Protein AF-A0A352EGK7-F1 (afdb_monomer)

Structure (mmCIF, N/CA/C/O backbone):
data_AF-A0A352EGK7-F1
#
_entry.id   AF-A0A352EGK7-F1
#
loop_
_atom_site.group_PDB
_atom_site.id
_atom_site.type_symbol
_atom_site.label_atom_id
_atom_site.label_alt_id
_atom_site.label_comp_id
_atom_site.label_asym_id
_atom_site.label_entity_id
_atom_site.label_seq_id
_atom_site.pdbx_PDB_ins_code
_atom_site.Cartn_x
_atom_site.Cartn_y
_atom_site.Cartn_z
_atom_site.occupancy
_atom_site.B_iso_or_equiv
_atom_site.auth_seq_id
_atom_site.auth_comp_id
_atom_site.auth_asym_id
_atom_site.auth_atom_id
_atom_site.pdbx_PDB_model_num
ATOM 1 N N . ASP A 1 1 ? 2.810 10.634 -17.631 1.00 65.38 1 ASP A N 1
ATOM 2 C CA . ASP A 1 1 ? 3.673 9.553 -17.119 1.00 65.38 1 ASP A CA 1
ATOM 3 C C . ASP A 1 1 ? 5.096 9.684 -17.620 1.00 65.38 1 ASP A C 1
ATOM 5 O O . ASP A 1 1 ? 5.304 10.201 -18.713 1.00 65.38 1 ASP A O 1
ATOM 9 N N . ASP A 1 2 ? 6.055 9.264 -16.795 1.00 80.38 2 ASP A N 1
ATOM 10 C CA . ASP A 1 2 ? 7.492 9.322 -17.081 1.00 80.38 2 ASP A CA 1
ATOM 11 C C . ASP A 1 2 ? 7.947 8.029 -17.796 1.00 80.38 2 ASP A C 1
ATOM 13 O O . ASP A 1 2 ? 7.717 6.935 -17.265 1.00 80.38 2 ASP A O 1
ATOM 17 N N . PRO A 1 3 ? 8.595 8.115 -18.975 1.00 81.81 3 PRO A N 1
ATOM 18 C CA . PRO A 1 3 ? 9.054 6.945 -19.726 1.00 81.81 3 PRO A CA 1
ATOM 19 C C . PRO A 1 3 ? 10.091 6.094 -18.976 1.00 81.81 3 PRO A C 1
ATOM 21 O O . PRO A 1 3 ? 10.248 4.919 -19.299 1.00 81.81 3 PRO A O 1
ATOM 24 N N . MET A 1 4 ? 10.760 6.629 -17.947 1.00 85.44 4 MET A N 1
ATOM 25 C CA . MET A 1 4 ? 11.649 5.861 -17.066 1.00 85.44 4 MET A CA 1
ATOM 26 C C . MET A 1 4 ? 10.935 4.672 -16.408 1.00 85.44 4 MET A C 1
ATOM 28 O O . MET A 1 4 ? 11.547 3.630 -16.161 1.00 85.44 4 MET A O 1
ATOM 32 N N . TYR A 1 5 ? 9.639 4.811 -16.126 1.00 86.38 5 TYR A N 1
ATOM 33 C CA . TYR A 1 5 ? 8.854 3.811 -15.400 1.00 86.38 5 TYR A CA 1
ATOM 34 C C . TYR A 1 5 ? 8.060 2.885 -16.319 1.00 86.38 5 TYR A C 1
ATOM 36 O O . TYR A 1 5 ? 7.319 2.033 -15.832 1.00 86.38 5 TYR A O 1
ATOM 44 N N . GLN A 1 6 ? 8.220 3.008 -17.637 1.00 87.25 6 GLN A N 1
ATOM 45 C CA . GLN A 1 6 ? 7.448 2.249 -18.614 1.00 87.25 6 GLN A CA 1
ATOM 46 C C . GLN A 1 6 ? 8.334 1.268 -19.379 1.00 87.25 6 GLN A C 1
ATOM 48 O O . GLN A 1 6 ? 9.425 1.600 -19.839 1.00 87.25 6 GLN A O 1
ATOM 53 N N . LEU A 1 7 ? 7.832 0.050 -19.541 1.00 89.94 7 LEU A N 1
ATOM 54 C CA . LEU A 1 7 ? 8.387 -0.962 -20.425 1.00 89.94 7 LEU A CA 1
ATOM 55 C C . LEU A 1 7 ? 7.251 -1.487 -21.314 1.00 89.94 7 LEU A C 1
ATOM 57 O O . LEU A 1 7 ? 6.129 -1.627 -20.820 1.00 89.94 7 LEU A O 1
ATOM 61 N N . PRO A 1 8 ? 7.502 -1.766 -22.607 1.00 91.12 8 PRO A N 1
ATOM 62 C CA . PRO A 1 8 ? 6.498 -2.389 -23.462 1.00 91.12 8 PRO A CA 1
ATOM 63 C C . PRO A 1 8 ? 6.014 -3.709 -22.851 1.00 91.12 8 PRO A C 1
ATOM 65 O O . PRO A 1 8 ? 6.834 -4.523 -22.432 1.00 91.12 8 PRO A O 1
ATOM 68 N N . ASP A 1 9 ? 4.695 -3.898 -22.809 1.00 88.94 9 ASP A N 1
ATOM 69 C CA . ASP A 1 9 ? 4.025 -5.124 -22.348 1.00 88.94 9 ASP A CA 1
ATOM 70 C C . ASP A 1 9 ? 4.339 -5.568 -20.901 1.00 88.94 9 ASP A C 1
ATOM 72 O O . ASP A 1 9 ? 4.133 -6.728 -20.548 1.00 88.94 9 ASP A O 1
ATOM 76 N N . GLU A 1 10 ? 4.806 -4.662 -20.037 1.00 93.44 10 GLU A N 1
ATOM 77 C CA . GLU A 1 10 ? 5.094 -4.950 -18.627 1.00 93.44 10 GLU A CA 1
ATOM 78 C C . GLU A 1 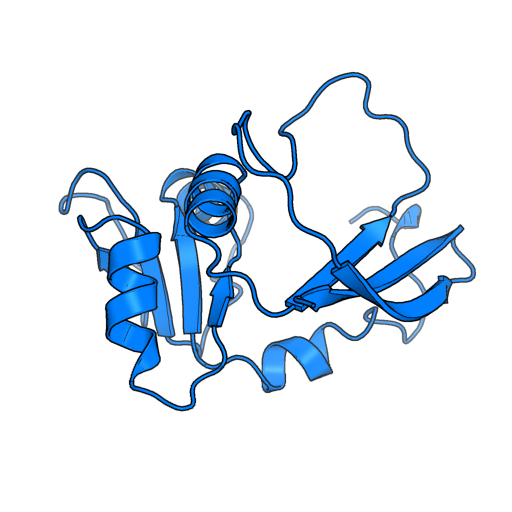10 ? 4.268 -4.046 -17.705 1.00 93.44 10 GLU A C 1
ATOM 80 O O . GLU A 1 10 ? 4.317 -2.820 -17.799 1.00 93.44 10 GLU A O 1
ATOM 85 N N . ASP A 1 11 ? 3.536 -4.665 -16.777 1.00 93.50 11 ASP A N 1
ATOM 86 C CA . ASP A 1 11 ? 2.738 -3.990 -15.746 1.00 93.50 11 ASP A CA 1
ATOM 87 C C . ASP A 1 11 ? 3.299 -4.208 -14.330 1.00 93.50 11 ASP A C 1
ATOM 89 O O . ASP A 1 11 ? 2.657 -3.862 -13.337 1.00 93.50 11 ASP A O 1
ATOM 93 N N . TYR A 1 12 ? 4.485 -4.815 -14.220 1.00 94.69 12 TYR A N 1
ATOM 94 C CA . TYR A 1 12 ? 5.158 -5.152 -12.965 1.00 94.69 12 TYR A CA 1
ATOM 95 C C . TYR A 1 12 ? 4.338 -6.079 -12.054 1.00 94.69 12 TYR A C 1
ATOM 97 O O . TYR A 1 12 ? 4.516 -6.069 -10.830 1.00 94.69 12 TYR A O 1
ATOM 105 N N . GLY A 1 13 ? 3.441 -6.879 -12.645 1.00 94.50 13 GLY A N 1
ATOM 106 C CA . GLY A 1 13 ? 2.528 -7.777 -11.940 1.00 94.50 13 GLY A CA 1
ATOM 107 C C . GLY A 1 13 ? 1.306 -7.080 -11.338 1.00 94.50 13 GLY A C 1
ATOM 108 O O . GLY A 1 13 ? 0.559 -7.718 -10.591 1.00 94.50 13 GLY A O 1
ATOM 109 N N . TYR A 1 14 ? 1.092 -5.795 -11.641 1.00 94.25 14 TYR A N 1
ATOM 110 C CA . TYR A 1 14 ? 0.013 -4.996 -11.066 1.00 94.25 14 TYR A CA 1
ATOM 111 C C . TYR A 1 14 ? -1.360 -5.625 -11.294 1.00 94.25 14 TYR A C 1
ATOM 113 O O . TYR A 1 14 ? -2.130 -5.744 -10.343 1.00 94.25 14 TYR A O 1
ATOM 121 N N . ARG A 1 15 ? -1.671 -6.068 -12.518 1.00 94.69 15 ARG A N 1
ATOM 122 C CA . ARG A 1 15 ? -2.992 -6.617 -12.842 1.00 94.69 15 ARG A CA 1
ATOM 123 C C . ARG A 1 15 ? -3.279 -7.898 -12.071 1.00 94.69 15 ARG A C 1
ATOM 125 O O . ARG A 1 15 ? -4.319 -7.999 -11.434 1.00 94.69 15 ARG A O 1
ATOM 132 N N . ALA A 1 16 ? -2.338 -8.842 -12.074 1.00 95.25 16 ALA A N 1
ATOM 133 C CA . ALA A 1 16 ? -2.484 -10.097 -11.338 1.00 95.25 16 ALA A CA 1
ATOM 134 C C . ALA A 1 16 ? -2.636 -9.854 -9.827 1.00 95.25 16 ALA A C 1
ATOM 136 O O . ALA A 1 16 ? -3.445 -10.506 -9.167 1.00 95.25 16 ALA A O 1
ATOM 137 N N . PHE A 1 17 ? -1.888 -8.888 -9.285 1.00 95.88 17 PHE A N 1
ATOM 138 C CA . PHE A 1 17 ? -2.039 -8.465 -7.899 1.00 95.88 17 PHE A CA 1
ATOM 139 C C . PHE A 1 17 ? -3.423 -7.854 -7.654 1.00 95.88 17 PHE A C 1
ATOM 141 O O . PHE A 1 17 ? -4.138 -8.331 -6.779 1.00 95.88 17 PHE A O 1
ATOM 148 N N . TYR A 1 18 ? -3.840 -6.868 -8.448 1.00 95.56 18 TYR A N 1
ATOM 149 C CA . TYR A 1 18 ? -5.125 -6.182 -8.299 1.00 95.56 18 TYR A CA 1
ATOM 150 C C . TYR A 1 18 ? -6.325 -7.131 -8.417 1.00 95.56 18 TYR A C 1
ATOM 152 O O . TYR A 1 18 ? -7.277 -7.030 -7.640 1.00 95.56 18 TYR A O 1
ATOM 160 N N . ASP A 1 19 ? -6.268 -8.092 -9.338 1.00 95.62 19 ASP A N 1
ATOM 161 C CA . ASP A 1 19 ? -7.301 -9.116 -9.508 1.00 95.62 19 ASP A CA 1
ATOM 162 C C . ASP A 1 19 ? -7.443 -9.996 -8.254 1.00 95.62 19 ASP A C 1
ATOM 164 O O . ASP A 1 19 ? -8.550 -10.424 -7.936 1.00 95.62 19 ASP A O 1
ATOM 168 N N . SER A 1 20 ? -6.359 -10.192 -7.492 1.00 95.69 20 SER A N 1
ATOM 169 C CA . SER A 1 20 ? -6.379 -10.946 -6.231 1.00 95.69 20 SER A CA 1
ATOM 170 C C . SER A 1 20 ? -6.925 -10.170 -5.027 1.00 95.69 20 SER A C 1
ATOM 172 O O . SER A 1 20 ? -7.220 -10.793 -4.012 1.00 95.69 20 SER A O 1
ATOM 174 N N . ILE A 1 21 ? -7.035 -8.838 -5.107 1.00 96.62 21 ILE A N 1
ATOM 175 C CA . ILE A 1 21 ? -7.455 -7.979 -3.989 1.00 96.62 21 ILE A CA 1
ATOM 176 C C . ILE A 1 21 ? -8.979 -7.879 -3.915 1.00 96.62 21 ILE A C 1
ATOM 178 O O . ILE A 1 21 ? -9.635 -7.622 -4.920 1.00 96.62 21 ILE A O 1
ATOM 182 N N . ASP A 1 22 ? -9.538 -7.970 -2.711 1.00 95.56 22 ASP A N 1
ATOM 183 C CA . ASP A 1 22 ? -10.969 -7.766 -2.453 1.00 95.56 22 ASP A CA 1
ATOM 184 C C . ASP A 1 22 ? -11.257 -6.367 -1.895 1.00 95.56 22 ASP A C 1
ATOM 186 O O . ASP A 1 22 ? -12.252 -5.718 -2.243 1.00 95.56 22 ASP A O 1
ATOM 190 N N . ILE A 1 23 ? -10.378 -5.905 -1.000 1.00 96.69 23 ILE A N 1
ATOM 191 C CA . ILE A 1 23 ? -10.553 -4.677 -0.224 1.00 96.69 23 ILE A CA 1
ATOM 192 C C . ILE A 1 23 ? -9.319 -3.795 -0.376 1.00 96.69 23 ILE A C 1
ATOM 194 O O . ILE A 1 23 ? -8.194 -4.261 -0.204 1.00 96.69 23 ILE A O 1
ATOM 198 N N . VAL A 1 24 ? -9.523 -2.500 -0.609 1.00 97.19 24 VAL A N 1
ATOM 199 C CA . VAL A 1 24 ? -8.462 -1.496 -0.481 1.00 97.19 24 VAL A CA 1
ATOM 200 C C . VAL A 1 24 ? -8.686 -0.657 0.774 1.00 97.19 24 VAL A C 1
ATOM 202 O O . VAL A 1 24 ? -9.798 -0.208 1.055 1.00 97.19 24 VAL A O 1
ATOM 205 N N . LEU A 1 25 ? -7.625 -0.443 1.545 1.00 97.88 25 LEU A N 1
ATOM 206 C CA . LEU A 1 25 ? -7.643 0.360 2.764 1.00 97.88 25 LEU A CA 1
ATOM 207 C C . LEU A 1 25 ? -6.650 1.510 2.638 1.00 97.88 25 LEU A C 1
ATOM 209 O O . LEU A 1 25 ? -5.487 1.306 2.285 1.00 97.88 25 LEU A O 1
ATOM 213 N N . MET A 1 26 ? -7.097 2.724 2.949 1.00 97.62 26 MET A N 1
ATOM 214 C CA . MET A 1 26 ? -6.250 3.911 2.878 1.00 97.62 26 MET A CA 1
ATOM 215 C C . MET A 1 26 ? -6.623 4.964 3.915 1.00 97.62 26 MET A C 1
ATOM 217 O O . MET A 1 26 ? -7.761 5.040 4.360 1.00 97.62 26 MET A O 1
ATOM 221 N N . GLY A 1 27 ? -5.674 5.813 4.289 1.00 97.06 27 GLY A N 1
ATOM 222 C CA . GLY A 1 27 ? -5.950 7.027 5.045 1.00 97.06 27 GLY A CA 1
ATOM 223 C C . GLY A 1 27 ? -6.577 8.114 4.169 1.00 97.06 27 GLY A C 1
ATOM 224 O O . GLY A 1 27 ? -6.339 8.182 2.960 1.00 97.06 27 GLY A O 1
ATOM 225 N N . TYR A 1 28 ? -7.324 9.022 4.795 1.00 95.50 28 TYR A N 1
ATOM 226 C CA . TYR A 1 28 ? -8.024 10.107 4.103 1.00 95.50 28 TYR A CA 1
ATOM 227 C C . TYR A 1 28 ? -7.118 10.990 3.232 1.00 95.50 28 TYR A C 1
ATOM 229 O O . TYR A 1 28 ? -7.499 11.349 2.124 1.00 95.50 28 TYR A O 1
ATOM 237 N N . ASN A 1 29 ? -5.894 11.298 3.673 1.00 93.81 29 ASN A N 1
ATOM 238 C CA . ASN A 1 29 ? -4.969 12.110 2.871 1.00 93.81 29 ASN A CA 1
ATOM 239 C C . ASN A 1 29 ? -4.587 11.427 1.549 1.00 93.81 29 ASN A C 1
ATOM 241 O O . ASN A 1 29 ? -4.466 12.098 0.530 1.00 93.81 29 ASN A O 1
ATOM 245 N N . THR A 1 30 ? -4.435 10.102 1.558 1.00 95.38 30 THR A N 1
ATOM 246 C CA . THR A 1 30 ? -4.158 9.314 0.351 1.00 95.38 30 THR A CA 1
ATOM 247 C C . THR A 1 30 ? -5.381 9.269 -0.557 1.00 95.38 30 THR A C 1
ATOM 249 O O . THR A 1 30 ? -5.252 9.515 -1.751 1.00 95.38 30 THR A O 1
ATOM 252 N N . TYR A 1 31 ? -6.574 9.055 0.007 1.00 94.75 31 TYR A N 1
ATOM 253 C CA . TYR A 1 31 ? -7.828 9.139 -0.747 1.00 94.75 31 TYR A CA 1
ATOM 254 C C . TYR A 1 31 ? -8.010 10.508 -1.421 1.00 94.75 31 TYR A C 1
ATOM 256 O O . TYR A 1 31 ? -8.352 10.580 -2.603 1.00 94.75 31 TYR A O 1
ATOM 264 N N . LYS A 1 32 ? -7.753 11.594 -0.680 1.00 92.31 32 LYS A N 1
ATOM 265 C CA . LYS A 1 32 ? -7.848 12.965 -1.183 1.00 92.31 32 LYS A CA 1
ATOM 266 C C . LYS A 1 32 ? -6.885 13.191 -2.348 1.00 92.31 32 LYS A C 1
ATOM 268 O O . LYS A 1 32 ? -7.325 13.656 -3.388 1.00 92.31 32 LYS A O 1
ATOM 273 N N . GLN A 1 33 ? -5.616 12.803 -2.196 1.00 92.00 33 GLN A N 1
ATOM 274 C CA . GLN A 1 33 ? -4.625 12.908 -3.271 1.00 92.00 33 GLN A CA 1
ATOM 275 C C . GLN A 1 33 ? -5.065 12.142 -4.522 1.00 92.00 33 GLN A C 1
ATOM 277 O O . GLN A 1 33 ? -5.094 12.716 -5.602 1.00 92.00 33 GLN A O 1
ATOM 282 N N . ILE A 1 34 ? -5.480 10.879 -4.385 1.00 91.50 34 ILE A N 1
ATOM 283 C CA . ILE A 1 34 ? -5.972 10.079 -5.520 1.00 91.50 34 ILE A CA 1
ATOM 284 C C . ILE A 1 34 ? -7.150 10.774 -6.211 1.00 91.50 34 ILE A C 1
ATOM 286 O O . ILE A 1 34 ? -7.196 10.836 -7.432 1.00 91.50 34 ILE A O 1
ATOM 290 N N . SER A 1 35 ? -8.076 11.340 -5.435 1.00 87.44 35 SER A N 1
ATOM 291 C CA . SER A 1 35 ? -9.244 12.047 -5.973 1.00 87.44 35 SER A CA 1
ATOM 292 C C . SER A 1 35 ? -8.896 13.362 -6.683 1.00 87.44 35 SER A C 1
ATOM 294 O O . SER A 1 35 ? -9.709 13.857 -7.456 1.00 87.44 35 SER A O 1
ATOM 296 N N . GLU A 1 36 ? -7.731 13.949 -6.394 1.00 88.12 36 GLU A N 1
ATOM 297 C CA . GLU A 1 36 ? -7.223 15.164 -7.043 1.00 88.12 36 GLU A CA 1
ATOM 298 C C . GLU A 1 36 ? -6.405 14.851 -8.306 1.00 88.12 36 GLU A C 1
ATOM 300 O O . GLU A 1 36 ? -6.418 15.646 -9.245 1.00 88.12 36 GLU A O 1
ATOM 305 N N . PHE A 1 37 ? -5.696 13.717 -8.336 1.00 83.25 37 PHE A N 1
ATOM 306 C CA . PHE A 1 37 ? -4.843 13.320 -9.462 1.00 83.25 37 PHE A CA 1
ATOM 307 C C . PHE A 1 37 ? -5.583 12.527 -10.539 1.00 83.25 37 PHE A C 1
ATOM 309 O O . PHE A 1 37 ? -5.276 12.677 -11.721 1.00 83.25 37 PHE A O 1
ATOM 316 N N . GLU A 1 38 ? -6.551 11.701 -10.147 1.00 80.88 38 GLU A N 1
ATOM 317 C CA . GLU A 1 38 ? -7.227 10.784 -11.057 1.00 80.88 38 GLU A CA 1
ATOM 318 C C . GLU A 1 38 ? -8.603 11.313 -11.461 1.00 80.88 38 GLU A C 1
ATOM 320 O O . GLU A 1 38 ? -9.415 11.731 -10.631 1.00 80.88 38 GLU A O 1
ATOM 325 N N . THR A 1 39 ? -8.899 11.253 -12.762 1.00 80.50 39 THR A N 1
ATOM 326 C CA . THR A 1 39 ? -10.227 11.632 -13.280 1.00 80.50 39 THR A CA 1
ATOM 327 C C . THR A 1 39 ? -11.296 10.641 -12.803 1.00 80.50 39 THR A C 1
ATOM 329 O O . THR A 1 39 ? -12.414 11.023 -12.440 1.00 80.50 39 THR A O 1
ATOM 332 N N . GLU A 1 40 ? -10.929 9.362 -12.739 1.00 85.44 40 GLU A N 1
ATOM 333 C CA . GLU A 1 40 ? -11.771 8.260 -12.283 1.00 85.44 40 GLU A CA 1
ATOM 334 C C . GLU A 1 40 ? -11.160 7.593 -11.053 1.00 85.44 40 GLU A C 1
ATOM 336 O O . GLU A 1 40 ? -9.954 7.619 -10.845 1.00 85.44 40 GLU A O 1
ATOM 341 N N . TYR A 1 41 ? -11.994 6.999 -10.199 1.00 88.56 41 TYR A N 1
ATOM 342 C CA . TYR A 1 41 ? -11.475 6.330 -9.011 1.00 88.56 41 TYR A CA 1
ATOM 343 C C . TYR A 1 41 ? -10.781 5.015 -9.416 1.00 88.56 41 TYR A C 1
ATOM 345 O O . TYR A 1 41 ? -11.464 4.124 -9.924 1.00 88.56 41 TYR A O 1
ATOM 353 N N . PRO A 1 42 ? -9.466 4.849 -9.170 1.00 89.94 42 PRO A N 1
ATOM 354 C CA . PRO A 1 42 ? -8.682 3.758 -9.759 1.00 89.94 42 PRO A CA 1
ATOM 355 C C . PRO A 1 42 ? -9.033 2.377 -9.197 1.00 89.94 42 PRO A C 1
ATOM 357 O O . PRO A 1 42 ? -8.728 1.363 -9.814 1.00 89.94 42 PRO A O 1
ATOM 360 N N . TYR A 1 43 ? -9.687 2.327 -8.034 1.00 92.00 43 TYR A N 1
ATOM 361 C CA . TYR A 1 43 ? -10.049 1.080 -7.359 1.00 92.00 43 TYR A CA 1
ATOM 362 C C . TYR A 1 43 ? -11.536 0.741 -7.506 1.00 92.00 43 TYR A C 1
ATOM 364 O O . TYR A 1 43 ? -12.139 0.126 -6.624 1.00 92.00 43 TYR A O 1
ATOM 372 N N . ALA A 1 44 ? -12.151 1.182 -8.606 1.00 83.25 44 ALA A N 1
ATOM 373 C CA . ALA A 1 44 ? -13.522 0.827 -8.937 1.00 83.25 44 ALA A CA 1
ATOM 374 C C . ALA A 1 44 ? -13.704 -0.704 -8.954 1.00 83.25 44 ALA A C 1
ATOM 376 O O . ALA A 1 44 ? -12.848 -1.453 -9.430 1.00 83.25 44 ALA A O 1
ATOM 377 N N . GLY A 1 45 ? -14.827 -1.173 -8.405 1.00 87.69 45 GLY A N 1
ATOM 378 C CA . GLY A 1 45 ? -15.136 -2.601 -8.283 1.00 87.69 45 GLY A CA 1
ATOM 379 C C . GLY A 1 45 ? -14.506 -3.305 -7.074 1.00 87.69 45 GLY A C 1
ATOM 380 O O . GLY A 1 45 ? -14.817 -4.472 -6.843 1.00 87.69 45 GLY A O 1
ATOM 381 N N . LYS A 1 46 ? -13.672 -2.624 -6.277 1.00 92.69 46 LYS A N 1
ATOM 382 C CA . LYS A 1 46 ? -13.196 -3.119 -4.975 1.00 92.69 46 LYS A CA 1
ATOM 383 C C . LYS A 1 46 ? -13.958 -2.444 -3.841 1.00 92.69 46 LYS A C 1
ATOM 385 O O . LYS A 1 46 ? -14.443 -1.321 -3.982 1.00 92.69 46 LYS A O 1
ATOM 390 N N . LYS A 1 47 ? -14.046 -3.110 -2.687 1.00 94.44 47 LYS A N 1
ATOM 391 C CA . LYS A 1 47 ? -14.541 -2.457 -1.469 1.00 94.44 47 LYS A CA 1
ATOM 392 C C . LYS A 1 47 ? -13.450 -1.528 -0.945 1.00 94.44 47 LYS A C 1
ATOM 394 O O . LYS A 1 47 ? -12.372 -1.994 -0.584 1.00 94.44 47 LYS A O 1
ATOM 399 N N . SER A 1 48 ? -13.737 -0.238 -0.844 1.00 95.75 48 SER A N 1
ATOM 400 C CA . SER A 1 48 ? -12.763 0.751 -0.386 1.00 95.75 48 SER A CA 1
ATOM 401 C C . SER A 1 48 ? -13.088 1.251 1.012 1.00 95.75 48 SER A C 1
ATOM 403 O O . SER A 1 48 ? -14.216 1.659 1.282 1.00 95.75 48 SER A O 1
ATOM 405 N N . ILE A 1 49 ? -12.095 1.254 1.902 1.00 96.50 49 ILE A N 1
ATOM 406 C CA . ILE A 1 49 ? -12.227 1.763 3.270 1.00 96.50 49 ILE A CA 1
ATOM 407 C C . ILE A 1 49 ? -11.243 2.911 3.484 1.00 96.50 49 ILE A C 1
ATOM 409 O O . ILE A 1 49 ? -10.025 2.735 3.408 1.00 96.50 49 ILE A O 1
ATOM 413 N N . VAL A 1 50 ? -11.787 4.088 3.779 1.00 97.00 50 VAL A N 1
ATOM 414 C CA . VAL A 1 50 ? -11.033 5.308 4.062 1.00 97.00 50 VAL A CA 1
ATOM 415 C C . VAL A 1 50 ? -11.025 5.564 5.565 1.00 97.00 50 VAL A C 1
ATOM 417 O O . VAL A 1 50 ? -12.065 5.815 6.167 1.00 97.00 50 VAL A O 1
ATOM 420 N N . ILE A 1 51 ? -9.840 5.523 6.167 1.00 97.50 51 ILE A N 1
ATOM 421 C CA . ILE A 1 51 ? -9.621 5.834 7.580 1.00 97.50 51 ILE A CA 1
ATOM 422 C C . ILE A 1 51 ? -9.525 7.352 7.750 1.00 97.50 51 ILE A C 1
ATOM 424 O O . ILE A 1 51 ? -8.665 8.005 7.144 1.00 97.50 51 ILE A O 1
ATOM 428 N N . SER A 1 52 ? -10.401 7.912 8.580 1.00 95.00 52 SER A N 1
ATOM 429 C CA . SER A 1 52 ? -10.504 9.349 8.834 1.00 95.00 52 SER A CA 1
ATOM 430 C C . SER A 1 52 ? -10.811 9.619 10.302 1.00 95.00 52 SER A C 1
ATOM 432 O O . SER A 1 52 ? -11.563 8.887 10.925 1.00 95.00 52 SER A O 1
ATOM 434 N N . SER A 1 53 ? -10.302 10.715 10.861 1.00 91.31 53 SER A N 1
ATOM 435 C CA . SER A 1 53 ? -10.692 11.156 12.209 1.00 91.31 53 SER A CA 1
ATOM 436 C C . SER A 1 53 ? -12.101 11.764 12.266 1.00 91.31 53 SER A C 1
ATOM 438 O O . SER A 1 53 ? -12.592 12.053 13.352 1.00 91.31 53 SER A O 1
ATOM 440 N N . SER A 1 54 ? -12.732 12.007 11.113 1.00 89.56 54 SER A N 1
ATOM 441 C CA . SER A 1 54 ? -14.094 12.536 10.994 1.00 89.56 54 SER A CA 1
ATOM 442 C C . SER A 1 54 ? -14.908 11.710 10.001 1.00 89.56 54 SER A C 1
ATOM 444 O O . SER A 1 54 ? -14.417 11.374 8.920 1.00 89.56 54 SER A O 1
ATOM 446 N N . SER A 1 55 ? -16.161 11.426 10.355 1.00 83.69 55 SER A N 1
ATOM 447 C CA . SER A 1 55 ? -17.151 10.788 9.482 1.00 83.69 55 SER A CA 1
ATOM 448 C C . SER A 1 55 ? -17.742 11.743 8.439 1.00 83.69 55 SER A C 1
ATOM 450 O O . SER A 1 55 ? -18.347 11.284 7.478 1.00 83.69 55 SER A O 1
ATOM 452 N N . GLU A 1 56 ? -17.550 13.056 8.592 1.00 82.06 56 GLU A N 1
ATOM 453 C CA . GLU A 1 56 ? -18.108 14.094 7.709 1.00 82.06 56 GLU A CA 1
ATOM 454 C C . GLU A 1 56 ? -17.218 14.398 6.493 1.00 82.06 56 GLU A C 1
ATOM 456 O O . GLU A 1 56 ? -17.385 15.409 5.810 1.00 82.06 56 GLU A O 1
ATOM 461 N N . VAL A 1 57 ? -16.231 13.547 6.213 1.00 83.62 57 VAL A N 1
ATOM 462 C CA . VAL A 1 57 ? -15.379 13.731 5.040 1.00 83.62 57 VAL A CA 1
ATOM 463 C C . VAL A 1 57 ? -16.131 13.371 3.764 1.00 83.62 57 VAL A C 1
ATOM 465 O O . VAL A 1 57 ? -16.793 12.339 3.672 1.00 83.62 57 VAL A O 1
ATOM 468 N N . ALA A 1 58 ? -16.008 14.229 2.753 1.00 76.81 58 ALA A N 1
ATOM 469 C CA . ALA A 1 58 ? -16.656 14.022 1.470 1.00 76.81 58 ALA A CA 1
ATOM 470 C C . ALA A 1 58 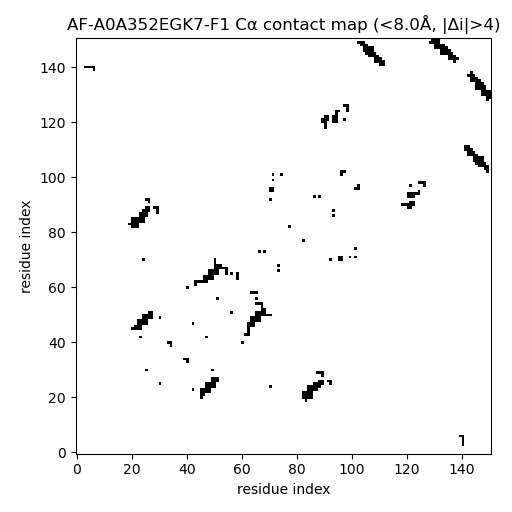? -15.993 12.859 0.711 1.00 76.81 58 ALA A C 1
ATOM 472 O O . ALA A 1 58 ? -14.979 13.030 0.030 1.00 76.81 58 ALA A O 1
ATOM 473 N N . VAL A 1 59 ? -16.593 11.674 0.808 1.00 79.44 59 VAL A N 1
ATOM 474 C CA . VAL A 1 59 ? -16.365 10.564 -0.120 1.00 79.44 59 VAL A CA 1
ATOM 475 C C . VAL A 1 59 ? -17.583 10.462 -1.035 1.00 79.44 59 VAL A C 1
ATOM 477 O O . VAL A 1 59 ? -18.705 10.283 -0.576 1.00 79.44 59 VAL A O 1
ATOM 480 N N . SER A 1 60 ? -17.395 10.665 -2.337 1.00 72.00 60 SER A N 1
ATOM 481 C CA . SER A 1 60 ? -18.499 10.712 -3.313 1.00 72.00 60 SER A CA 1
ATOM 482 C C . SER A 1 60 ? -18.452 9.574 -4.329 1.00 72.00 60 SER A C 1
ATOM 484 O O . SER A 1 60 ? -19.255 9.540 -5.259 1.00 72.00 60 SER A O 1
ATOM 486 N N . LYS A 1 61 ? -17.498 8.651 -4.179 1.00 79.44 61 LYS A N 1
ATOM 487 C CA . LYS A 1 61 ? -17.277 7.548 -5.112 1.00 79.44 61 LYS A CA 1
ATOM 488 C C . LYS A 1 61 ? -18.006 6.295 -4.626 1.00 79.44 61 LYS A C 1
ATOM 490 O O . LYS A 1 61 ? -17.957 5.951 -3.446 1.00 79.44 61 LYS A O 1
ATOM 495 N N . GLU A 1 62 ? -18.678 5.621 -5.550 1.00 77.94 62 GLU A N 1
ATOM 496 C CA . GLU A 1 62 ? -19.364 4.357 -5.289 1.00 77.94 62 GLU A CA 1
ATOM 497 C C . GLU A 1 62 ? -18.380 3.300 -4.758 1.00 77.94 62 GLU A C 1
ATOM 499 O O . GLU A 1 62 ? -17.232 3.229 -5.194 1.00 77.94 62 GLU A O 1
ATOM 504 N N . GLY A 1 63 ? -18.813 2.504 -3.776 1.00 81.75 63 GLY A N 1
ATOM 505 C CA . GLY A 1 63 ? -17.974 1.476 -3.148 1.00 81.75 63 GLY A CA 1
ATOM 506 C C . GLY A 1 63 ? -16.975 1.987 -2.099 1.00 81.75 63 GLY A C 1
ATOM 507 O O . GLY A 1 63 ? -16.280 1.171 -1.490 1.00 81.75 63 GLY A O 1
ATOM 508 N N . VA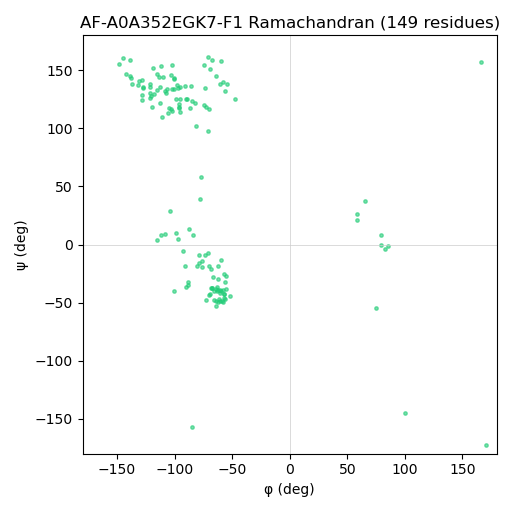L A 1 64 ? -16.926 3.301 -1.836 1.00 91.69 64 VAL A N 1
ATOM 509 C CA . VAL A 1 64 ? -16.064 3.903 -0.807 1.00 91.69 64 VAL A CA 1
ATOM 510 C C . VAL A 1 64 ? -16.828 4.123 0.498 1.00 91.69 64 VAL A C 1
ATOM 512 O O . VAL A 1 64 ? -17.804 4.866 0.549 1.00 91.69 64 VAL A O 1
ATOM 515 N N . ALA A 1 65 ? -16.344 3.508 1.575 1.00 93.50 65 ALA A N 1
ATOM 516 C CA . ALA A 1 65 ? -16.832 3.700 2.935 1.00 93.50 65 ALA A CA 1
ATOM 517 C C . ALA A 1 65 ? -15.795 4.444 3.786 1.00 93.50 65 ALA A C 1
ATOM 519 O O . ALA A 1 65 ? -14.593 4.213 3.661 1.00 93.50 65 ALA A O 1
ATOM 520 N N . VAL A 1 66 ? -16.260 5.303 4.693 1.00 95.38 66 VAL A N 1
ATOM 521 C CA . VAL A 1 66 ? -15.412 5.964 5.697 1.00 95.38 66 VAL A CA 1
ATOM 522 C C . VAL A 1 66 ? -15.515 5.212 7.016 1.00 95.38 66 VAL A C 1
ATOM 524 O O . VAL A 1 66 ? -16.610 4.845 7.438 1.00 95.38 66 VAL A O 1
ATOM 527 N N . SER A 1 67 ? -14.377 5.014 7.675 1.00 95.88 67 SER A N 1
ATOM 528 C CA . SER A 1 67 ? -14.301 4.514 9.046 1.00 95.88 67 SER A CA 1
ATOM 529 C C . SER A 1 67 ? -13.579 5.519 9.934 1.00 95.88 67 SER A C 1
ATOM 531 O O . SER A 1 67 ? -12.550 6.075 9.542 1.00 95.88 67 SER A O 1
ATOM 533 N N . THR A 1 68 ? -14.112 5.717 11.139 1.00 96.06 68 THR A N 1
ATOM 534 C CA . THR A 1 68 ? -13.467 6.488 12.212 1.00 96.06 68 THR A CA 1
ATOM 535 C C . THR A 1 68 ? -12.642 5.629 13.164 1.00 96.06 68 THR A C 1
ATOM 537 O O . THR A 1 68 ? -11.968 6.165 14.040 1.00 96.06 68 THR A O 1
ATOM 540 N N . ASP A 1 69 ? -12.690 4.306 13.003 1.00 96.69 69 ASP A N 1
ATOM 541 C CA . ASP A 1 69 ? -11.811 3.388 13.723 1.00 96.69 69 ASP A CA 1
ATOM 542 C C . ASP A 1 69 ? -10.373 3.496 13.202 1.00 96.69 69 ASP A C 1
ATOM 544 O O . ASP A 1 69 ? -10.127 3.950 12.080 1.00 96.69 69 ASP A O 1
ATOM 548 N N . THR A 1 70 ? -9.409 3.020 13.989 1.00 96.44 70 THR A N 1
ATOM 549 C CA . THR A 1 70 ? -8.022 2.927 13.529 1.00 96.44 70 THR A CA 1
ATOM 550 C C . THR A 1 70 ? -7.874 1.887 12.415 1.00 96.44 70 THR A C 1
ATOM 552 O O . THR A 1 70 ? -8.696 0.978 12.255 1.00 96.44 70 THR A O 1
ATOM 555 N N . ALA A 1 71 ? -6.805 2.001 11.621 1.00 96.94 71 ALA A N 1
ATOM 556 C CA . ALA A 1 71 ? -6.541 1.052 10.541 1.00 96.94 71 ALA A CA 1
ATOM 557 C C . ALA A 1 71 ? -6.367 -0.376 11.080 1.00 96.94 71 ALA A C 1
ATOM 559 O O . ALA A 1 71 ? -6.905 -1.327 10.512 1.00 96.94 71 ALA A O 1
ATOM 560 N N . GLU A 1 72 ? -5.660 -0.526 12.199 1.00 96.69 72 GLU A N 1
ATOM 561 C CA . GLU A 1 72 ? -5.458 -1.808 12.859 1.00 96.69 72 GLU A CA 1
ATOM 562 C C . GLU A 1 72 ? -6.761 -2.419 13.388 1.00 96.69 72 GLU A C 1
ATOM 564 O O . GLU A 1 72 ? -6.949 -3.627 13.246 1.00 96.69 72 GLU A O 1
ATOM 569 N N . ASP A 1 73 ? -7.690 -1.621 13.919 1.00 96.75 73 ASP A N 1
ATOM 570 C CA . ASP A 1 73 ? -8.980 -2.128 14.395 1.00 96.75 73 ASP A CA 1
ATOM 571 C C . ASP A 1 73 ? -9.861 -2.599 13.238 1.00 96.75 73 ASP A C 1
ATOM 573 O O . ASP A 1 73 ? -10.457 -3.679 13.308 1.00 96.75 73 ASP A O 1
ATOM 577 N N . VAL A 1 74 ? -9.898 -1.838 12.140 1.00 96.81 74 VAL A N 1
ATOM 578 C CA . VAL A 1 74 ? -10.591 -2.253 10.912 1.00 96.81 74 VAL A CA 1
ATOM 579 C C . VAL A 1 74 ? -10.012 -3.568 10.390 1.00 96.81 74 VAL A C 1
ATOM 581 O O . VAL A 1 74 ? -10.765 -4.507 10.129 1.00 96.81 74 VAL A O 1
ATOM 584 N N . LEU A 1 75 ? -8.686 -3.675 10.286 1.00 96.38 75 LEU A N 1
ATOM 585 C CA . LEU A 1 75 ? -8.031 -4.895 9.811 1.00 96.38 75 LEU A CA 1
ATOM 586 C C . LEU A 1 75 ? -8.279 -6.087 10.742 1.00 96.38 75 LEU A C 1
ATOM 588 O O . LEU A 1 75 ? -8.549 -7.184 10.262 1.00 96.38 75 LEU A O 1
ATOM 592 N N . ARG A 1 76 ? -8.260 -5.896 12.068 1.00 95.62 76 ARG A N 1
ATOM 593 C CA . ARG A 1 76 ? -8.578 -6.965 13.034 1.00 95.62 76 ARG A CA 1
ATOM 594 C C . ARG A 1 76 ? -10.010 -7.470 12.888 1.00 95.62 76 ARG A C 1
ATOM 596 O O . ARG A 1 76 ? -10.221 -8.677 12.979 1.00 95.62 76 ARG A O 1
ATOM 603 N N . LYS A 1 77 ? -10.974 -6.579 12.634 1.00 94.44 77 LYS A N 1
ATOM 604 C CA . LYS A 1 77 ? -12.375 -6.952 12.368 1.00 94.44 77 LYS A CA 1
ATOM 605 C C . LYS A 1 77 ? -12.514 -7.733 11.061 1.00 94.44 77 LYS A C 1
ATOM 607 O O . LYS A 1 77 ? -13.262 -8.705 11.009 1.00 94.44 77 LYS A O 1
ATOM 612 N N . LEU A 1 78 ? -11.779 -7.325 10.025 1.00 93.19 78 LEU A N 1
ATOM 613 C CA . LEU A 1 78 ? -11.789 -7.985 8.717 1.00 93.19 78 LEU A CA 1
ATOM 614 C C . LEU A 1 78 ? -11.002 -9.295 8.693 1.00 93.19 78 LEU A C 1
ATOM 616 O O . LEU A 1 78 ? -11.269 -10.129 7.847 1.00 93.19 78 LEU A O 1
ATOM 620 N N . ARG A 1 79 ? -10.095 -9.535 9.643 1.00 85.00 79 ARG A N 1
ATOM 621 C CA . ARG A 1 79 ? -9.297 -10.772 9.713 1.00 85.00 79 ARG A CA 1
ATOM 622 C C . ARG A 1 79 ? -10.131 -12.054 9.855 1.00 85.00 79 ARG A C 1
ATOM 624 O O . ARG A 1 79 ? -9.597 -13.147 9.726 1.00 85.00 79 ARG A O 1
ATOM 631 N N . LEU A 1 80 ? -11.417 -11.925 10.175 1.00 78.19 80 LEU A N 1
ATOM 632 C CA . LEU A 1 80 ? -12.367 -13.036 10.215 1.00 78.19 80 LEU A CA 1
ATOM 633 C C . LEU A 1 80 ? -12.872 -13.451 8.822 1.00 78.19 80 LEU A C 1
ATOM 635 O O . LEU A 1 80 ? -13.562 -14.462 8.725 1.00 78.19 80 LEU A O 1
ATOM 639 N N . SER A 1 81 ? -12.569 -12.688 7.768 1.00 77.81 81 SER A N 1
ATOM 640 C CA . SER A 1 81 ? -12.856 -13.056 6.382 1.00 77.81 81 SER A CA 1
ATOM 641 C C . SER A 1 81 ? -11.590 -13.539 5.664 1.00 77.81 81 SER A C 1
ATOM 643 O O . SER A 1 81 ? -10.497 -13.034 5.907 1.00 77.81 81 SER A O 1
ATOM 645 N N . ASP A 1 82 ? -11.737 -14.498 4.745 1.00 85.62 82 ASP A N 1
ATOM 646 C CA . ASP A 1 82 ? -10.655 -15.000 3.876 1.00 85.62 82 ASP A CA 1
ATOM 647 C C . ASP A 1 82 ? -10.368 -14.035 2.703 1.00 85.62 82 ASP A C 1
ATOM 649 O O . ASP A 1 82 ? -10.190 -14.453 1.561 1.00 85.62 82 ASP A O 1
ATOM 653 N N . GLN A 1 83 ? -10.400 -12.724 2.963 1.00 93.31 83 GLN A N 1
ATOM 654 C CA . GLN A 1 83 ? -10.277 -11.683 1.941 1.00 93.31 83 GLN A CA 1
ATOM 655 C C . GLN A 1 83 ? -8.871 -11.094 1.893 1.00 93.31 83 GLN A C 1
ATOM 657 O O . GLN A 1 83 ? -8.251 -10.829 2.925 1.00 93.31 83 GLN A O 1
ATOM 662 N N . ASN A 1 84 ? -8.409 -10.788 0.684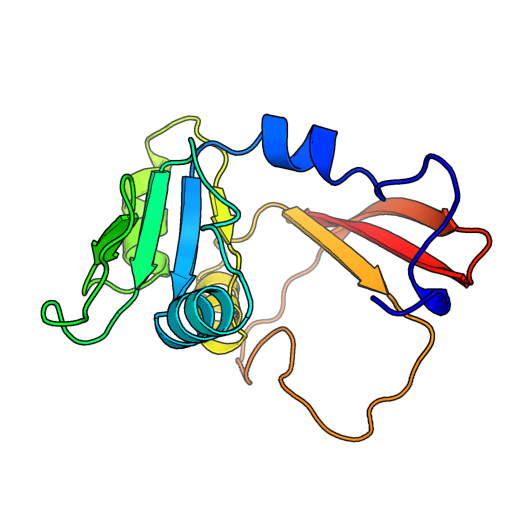 1.00 96.12 84 ASN A N 1
ATOM 663 C CA . ASN A 1 84 ? -7.146 -10.098 0.472 1.00 96.12 84 ASN A CA 1
ATOM 664 C C . ASN A 1 84 ? -7.344 -8.584 0.574 1.00 96.12 84 ASN A C 1
ATOM 666 O O . ASN A 1 84 ? -8.137 -7.979 -0.155 1.00 96.12 84 ASN A O 1
ATOM 670 N N . ILE A 1 85 ? -6.585 -7.961 1.475 1.00 97.44 85 ILE A N 1
ATOM 671 C CA . ILE A 1 85 ? -6.664 -6.527 1.751 1.00 97.44 85 ILE A CA 1
ATOM 672 C C . ILE A 1 85 ? -5.376 -5.856 1.291 1.00 97.44 85 ILE A C 1
ATOM 674 O O . ILE A 1 85 ? -4.291 -6.162 1.784 1.00 97.44 85 ILE A O 1
ATOM 678 N N . TRP A 1 86 ? -5.500 -4.886 0.391 1.00 97.88 86 TRP A N 1
ATOM 679 C CA . TRP A 1 86 ? -4.389 -4.029 0.010 1.00 97.88 86 TRP A CA 1
ATOM 680 C C . TRP A 1 86 ? -4.410 -2.727 0.806 1.00 97.88 86 TRP A C 1
ATOM 682 O O . TRP A 1 86 ? -5.327 -1.911 0.704 1.00 97.88 86 TRP A O 1
ATOM 692 N N . ILE A 1 87 ? -3.357 -2.512 1.590 1.00 97.94 87 ILE A N 1
ATOM 693 C CA . ILE A 1 87 ? -3.099 -1.238 2.255 1.00 97.94 87 ILE A CA 1
ATOM 694 C C . ILE A 1 87 ? -2.445 -0.301 1.234 1.00 97.94 87 ILE A C 1
ATOM 696 O O . ILE A 1 87 ? -1.251 -0.409 0.958 1.00 97.94 87 ILE A O 1
ATOM 700 N N . ILE A 1 88 ? -3.222 0.631 0.680 1.00 97.31 88 ILE A N 1
ATOM 701 C CA . ILE A 1 88 ? -2.695 1.685 -0.205 1.00 97.31 88 ILE A CA 1
ATOM 702 C C . ILE A 1 88 ? -1.789 2.641 0.594 1.00 97.31 88 ILE A C 1
ATOM 704 O O . ILE A 1 88 ? -0.859 3.239 0.056 1.00 97.31 88 ILE A O 1
ATOM 708 N N . GLY A 1 89 ? -2.055 2.778 1.898 1.00 96.06 89 GLY A N 1
ATOM 709 C CA . GLY A 1 89 ? -1.327 3.639 2.829 1.00 96.06 89 GLY A CA 1
ATOM 710 C C . GLY A 1 89 ? -2.064 4.951 3.093 1.00 96.06 89 GLY A C 1
ATOM 711 O O . GLY A 1 89 ? -3.285 4.969 3.147 1.00 96.06 89 GLY A O 1
ATOM 71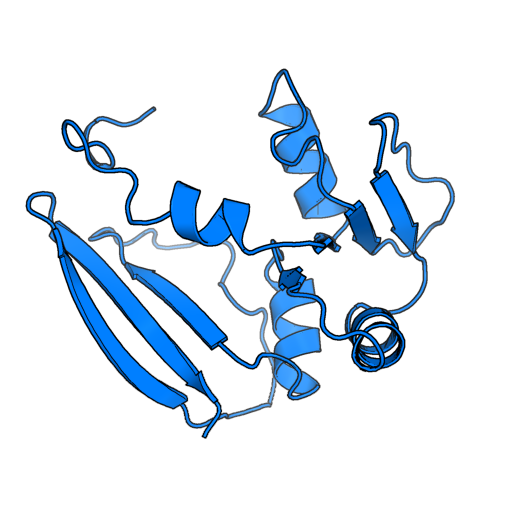2 N N . GLY A 1 90 ? -1.420 6.100 3.282 1.00 95.50 90 GLY A N 1
ATOM 713 C CA . GLY A 1 90 ? 0.012 6.373 3.169 1.00 95.50 90 GLY A CA 1
ATOM 714 C C . GLY A 1 90 ? 0.820 6.058 4.428 1.00 95.50 90 GLY A C 1
ATOM 715 O O . GLY A 1 90 ? 0.403 5.285 5.285 1.00 95.50 90 GLY A O 1
ATOM 716 N N . GLY A 1 91 ? 1.987 6.695 4.564 1.00 96.25 91 GLY A N 1
ATOM 717 C CA . GLY A 1 91 ? 3.002 6.301 5.548 1.00 96.25 91 GLY A CA 1
ATOM 718 C C . GLY A 1 91 ? 2.562 6.268 7.018 1.00 96.25 91 GLY A C 1
ATOM 719 O O . GLY A 1 91 ? 3.153 5.528 7.797 1.00 96.25 91 GLY A O 1
ATOM 720 N N . ALA A 1 92 ? 1.538 7.035 7.416 1.00 95.75 92 ALA A N 1
ATOM 721 C CA . ALA A 1 92 ? 0.968 6.960 8.768 1.00 95.75 92 ALA A CA 1
ATOM 722 C C . ALA A 1 92 ? 0.156 5.671 8.974 1.00 95.75 92 ALA A C 1
ATOM 724 O O . ALA A 1 92 ? 0.377 4.958 9.947 1.00 95.75 92 ALA A O 1
ATOM 725 N N . THR A 1 93 ? -0.727 5.352 8.024 1.00 97.44 93 THR A N 1
ATOM 726 C CA . THR A 1 93 ? -1.507 4.109 7.997 1.00 97.44 93 THR A CA 1
ATOM 727 C C . THR A 1 93 ? -0.582 2.901 7.913 1.00 97.44 93 THR A C 1
ATOM 729 O O . THR A 1 93 ? -0.701 1.983 8.713 1.00 97.44 93 THR A O 1
ATOM 732 N N . ASN A 1 94 ? 0.406 2.933 7.013 1.00 97.44 94 ASN A N 1
ATOM 733 C CA . ASN A 1 94 ? 1.398 1.866 6.905 1.00 97.44 94 ASN A CA 1
ATOM 734 C C . ASN A 1 94 ? 2.136 1.650 8.231 1.00 97.44 94 ASN A C 1
ATOM 736 O O . ASN A 1 94 ? 2.351 0.508 8.626 1.00 97.44 94 ASN A O 1
ATOM 740 N N . ALA A 1 95 ? 2.525 2.733 8.917 1.00 96.94 95 ALA A N 1
ATOM 741 C CA . ALA A 1 95 ? 3.251 2.649 10.180 1.00 96.94 95 ALA A CA 1
ATOM 742 C C . ALA A 1 95 ? 2.411 2.023 11.298 1.00 96.94 95 ALA A C 1
ATOM 744 O O . ALA A 1 95 ? 2.911 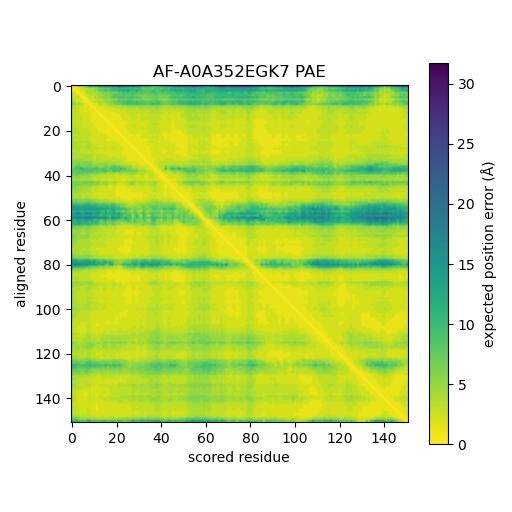1.101 11.934 1.00 96.94 95 ALA A O 1
ATOM 745 N N . SER A 1 96 ? 1.152 2.439 11.508 1.00 96.44 96 SER A N 1
ATOM 746 C CA . SER A 1 96 ? 0.347 1.846 12.594 1.00 96.44 96 SER A CA 1
ATOM 747 C C . SER A 1 96 ? 0.016 0.376 12.324 1.00 96.44 96 SER A C 1
ATOM 749 O O . SER A 1 96 ? 0.099 -0.455 13.227 1.00 96.44 96 SER A O 1
ATOM 751 N N . VAL A 1 97 ? -0.248 0.009 11.064 1.00 96.75 97 VAL A N 1
ATOM 752 C CA . VAL A 1 97 ? -0.497 -1.392 10.688 1.00 96.75 97 VAL A CA 1
ATOM 753 C C . VAL A 1 97 ? 0.770 -2.247 10.824 1.00 96.75 97 VAL A C 1
ATOM 755 O O . VAL A 1 97 ? 0.703 -3.394 11.279 1.00 96.75 97 VAL A O 1
ATOM 758 N N . HIS A 1 98 ? 1.935 -1.686 10.485 1.00 96.50 98 HIS A N 1
ATOM 759 C CA . HIS A 1 98 ? 3.228 -2.315 10.737 1.00 96.50 98 HIS A CA 1
ATOM 760 C C . HIS A 1 98 ? 3.468 -2.509 12.239 1.00 96.50 98 HIS A C 1
ATOM 762 O O . HIS A 1 98 ? 3.769 -3.625 12.654 1.00 96.50 98 HIS A O 1
ATOM 768 N N . GLU A 1 99 ? 3.280 -1.477 13.068 1.00 96.19 99 GLU A N 1
ATOM 769 C CA . GLU A 1 99 ? 3.429 -1.575 14.527 1.00 96.19 99 GLU A CA 1
ATOM 770 C C . GLU A 1 99 ? 2.511 -2.631 15.141 1.00 96.19 99 GLU A C 1
ATOM 772 O O . GLU A 1 99 ? 2.937 -3.384 16.017 1.00 96.19 99 GLU A O 1
ATOM 777 N N . ALA A 1 100 ? 1.284 -2.734 14.632 1.00 95.50 100 ALA A N 1
ATOM 778 C CA . ALA A 1 100 ? 0.301 -3.722 15.056 1.00 95.50 100 ALA A CA 1
ATOM 779 C C . ALA A 1 100 ? 0.626 -5.162 14.613 1.00 95.50 100 ALA A C 1
ATOM 781 O O . ALA A 1 100 ? -0.084 -6.090 15.018 1.00 95.50 100 ALA A O 1
ATOM 782 N N . GLY A 1 101 ? 1.659 -5.353 13.781 1.00 94.81 101 GLY A N 1
ATOM 783 C CA . GLY A 1 101 ? 2.060 -6.651 13.246 1.00 94.81 101 GLY A CA 1
ATOM 784 C C . GLY A 1 101 ? 1.006 -7.249 12.318 1.00 94.81 101 GLY A C 1
ATOM 785 O O . GLY A 1 101 ? 0.772 -8.450 12.374 1.00 94.81 101 GLY A O 1
ATOM 786 N N . LEU A 1 102 ? 0.328 -6.431 11.510 1.00 95.44 102 LEU A N 1
ATOM 787 C CA . LEU A 1 102 ? -0.815 -6.848 10.682 1.00 95.44 102 LEU A CA 1
ATOM 788 C C . LEU A 1 102 ? -0.504 -6.913 9.177 1.00 95.44 102 LEU A C 1
ATOM 790 O O . LEU A 1 102 ? -1.411 -7.090 8.374 1.00 95.44 102 LEU A O 1
ATOM 794 N N . ILE A 1 103 ? 0.765 -6.773 8.787 1.00 96.12 103 ILE A N 1
ATOM 795 C CA . ILE A 1 103 ? 1.205 -6.914 7.394 1.00 96.12 103 ILE A CA 1
ATOM 796 C C . ILE A 1 103 ? 1.726 -8.339 7.187 1.00 96.12 103 ILE A C 1
ATOM 798 O O . ILE A 1 103 ? 2.703 -8.737 7.821 1.00 96.12 103 ILE A O 1
ATOM 802 N N . ASP A 1 104 ? 1.090 -9.099 6.295 1.00 95.81 104 ASP A N 1
ATOM 803 C CA . ASP A 1 104 ? 1.494 -10.478 5.983 1.00 95.81 104 ASP A CA 1
ATOM 804 C C . ASP A 1 104 ? 2.506 -10.548 4.827 1.00 95.81 104 ASP A C 1
ATOM 806 O O . ASP A 1 104 ? 3.443 -11.351 4.862 1.00 95.81 104 ASP A O 1
ATOM 810 N N . GLN A 1 105 ? 2.359 -9.674 3.827 1.00 97.12 105 GLN A N 1
ATOM 811 C CA . GLN A 1 105 ? 3.202 -9.612 2.634 1.00 97.12 105 GLN A CA 1
ATOM 812 C C . GLN A 1 105 ? 3.509 -8.159 2.253 1.00 97.12 105 GLN A C 1
ATOM 814 O O . GLN A 1 105 ? 2.662 -7.278 2.382 1.00 97.12 105 GLN A O 1
ATOM 819 N N . MET A 1 106 ? 4.716 -7.916 1.739 1.00 97.62 106 MET A N 1
ATOM 820 C CA . MET A 1 106 ? 5.083 -6.658 1.087 1.00 97.62 106 MET A CA 1
ATOM 821 C C . MET A 1 106 ? 5.665 -6.936 -0.294 1.00 97.62 106 MET A C 1
ATOM 823 O O . MET A 1 106 ? 6.516 -7.810 -0.450 1.00 97.62 106 MET A O 1
ATOM 827 N N . ILE A 1 107 ? 5.234 -6.163 -1.286 1.00 97.69 107 ILE A N 1
ATOM 828 C CA . ILE A 1 107 ? 5.847 -6.118 -2.614 1.00 97.69 107 ILE A CA 1
ATOM 829 C C . ILE A 1 107 ? 6.496 -4.741 -2.735 1.00 97.69 107 ILE A C 1
ATOM 831 O O . ILE A 1 107 ? 5.806 -3.725 -2.769 1.00 97.69 107 ILE A O 1
ATOM 835 N N . LEU A 1 108 ? 7.827 -4.700 -2.721 1.00 97.44 108 LEU A N 1
ATOM 836 C CA . LEU A 1 108 ? 8.601 -3.460 -2.747 1.00 97.44 108 LEU A CA 1
ATOM 837 C C . LEU A 1 108 ? 9.222 -3.272 -4.126 1.00 97.44 108 LEU A C 1
ATOM 839 O O . LEU A 1 108 ? 10.117 -4.030 -4.493 1.00 97.44 108 LEU A O 1
ATOM 843 N N . THR A 1 109 ? 8.775 -2.255 -4.863 1.00 96.88 109 THR A N 1
ATOM 844 C CA . THR A 1 109 ? 9.389 -1.826 -6.127 1.00 96.88 109 THR A CA 1
ATOM 845 C C . THR A 1 109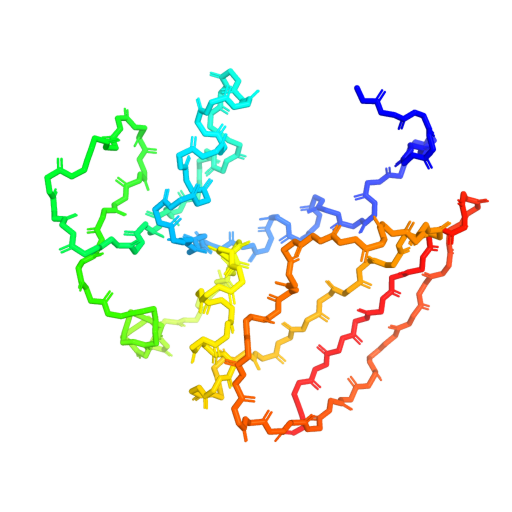 ? 10.361 -0.679 -5.859 1.00 96.88 109 THR A C 1
ATOM 847 O O . THR A 1 109 ? 9.964 0.416 -5.469 1.00 96.88 109 THR A O 1
ATOM 850 N N . TYR A 1 110 ? 11.645 -0.934 -6.073 1.00 95.81 110 TYR A N 1
ATOM 851 C CA . TYR A 1 110 ? 12.727 0.029 -5.950 1.00 95.81 110 TYR A CA 1
ATOM 852 C C . TYR A 1 110 ? 12.959 0.718 -7.288 1.00 95.81 110 TYR A C 1
ATOM 854 O O . TYR A 1 110 ? 13.207 0.066 -8.303 1.00 95.81 110 TYR A O 1
ATOM 862 N N . ILE A 1 111 ? 12.907 2.046 -7.259 1.00 95.12 111 ILE A N 1
ATOM 863 C CA . ILE A 1 111 ? 13.216 2.916 -8.390 1.00 95.12 111 ILE A CA 1
ATOM 864 C C . ILE A 1 111 ? 14.643 3.447 -8.192 1.00 95.12 111 ILE A C 1
ATOM 866 O O . ILE A 1 111 ? 14.956 3.886 -7.081 1.00 95.12 111 ILE A O 1
ATOM 870 N N . PRO A 1 112 ? 15.517 3.436 -9.217 1.00 93.50 112 PRO A N 1
ATOM 871 C CA . PRO A 1 112 ? 16.917 3.848 -9.093 1.00 93.50 112 PRO A CA 1
ATOM 872 C C . PRO A 1 112 ? 17.079 5.382 -9.053 1.00 93.50 112 PRO A C 1
ATOM 874 O O . PRO A 1 112 ? 17.765 5.972 -9.885 1.00 93.50 112 PRO A O 1
ATOM 877 N N . ILE A 1 113 ? 16.441 6.042 -8.081 1.00 93.44 113 ILE A N 1
ATOM 878 C CA . ILE A 1 113 ? 16.501 7.492 -7.864 1.00 93.44 113 ILE A CA 1
ATOM 879 C C . ILE A 1 113 ? 16.630 7.829 -6.374 1.00 93.44 113 ILE A C 1
ATOM 881 O O . ILE A 1 113 ? 16.013 7.199 -5.516 1.00 93.44 113 ILE A O 1
ATOM 885 N N . THR A 1 114 ? 17.398 8.875 -6.067 1.00 94.12 114 THR A N 1
ATOM 886 C CA . THR A 1 114 ? 17.488 9.460 -4.724 1.00 94.12 114 THR A CA 1
ATOM 887 C C . THR A 1 114 ? 16.662 10.742 -4.674 1.00 94.12 114 THR A C 1
ATOM 889 O O . THR A 1 114 ? 17.009 11.721 -5.327 1.00 94.12 114 THR A O 1
ATOM 892 N N . LEU A 1 115 ? 15.590 10.759 -3.876 1.00 94.06 115 LEU A N 1
ATOM 893 C CA . LEU A 1 115 ? 14.677 11.912 -3.779 1.00 94.06 115 LEU A CA 1
ATOM 894 C C . LEU A 1 115 ? 15.190 13.042 -2.866 1.00 94.06 115 LEU A C 1
ATOM 896 O O . LEU A 1 115 ? 14.703 14.166 -2.936 1.00 94.06 115 LEU A O 1
ATOM 900 N N . GLY A 1 116 ? 16.153 12.760 -1.981 1.00 96.12 116 GLY A N 1
ATOM 901 C CA . GLY A 1 116 ? 16.648 13.699 -0.965 1.00 96.12 116 GLY A CA 1
ATOM 902 C C . GLY A 1 116 ? 15.683 13.883 0.213 1.00 96.12 116 GLY A C 1
ATOM 903 O O . GLY A 1 116 ? 16.063 13.638 1.356 1.00 96.12 116 GLY A O 1
ATOM 904 N N . SER A 1 117 ? 14.428 14.252 -0.055 1.00 95.06 117 SER A N 1
ATOM 905 C CA . SER A 1 117 ? 13.339 14.312 0.927 1.00 95.06 117 SER A CA 1
ATOM 906 C C . SER A 1 117 ? 12.033 13.768 0.337 1.00 95.06 117 SER A C 1
ATOM 908 O O . SER A 1 117 ? 11.876 13.663 -0.877 1.00 95.06 117 SER A O 1
ATOM 910 N N . GLY A 1 118 ? 11.096 13.363 1.194 1.00 92.69 118 GLY A N 1
ATOM 911 C CA . GLY A 1 118 ? 9.826 12.797 0.748 1.00 92.69 118 GLY A CA 1
ATOM 912 C C . GLY A 1 118 ? 9.010 12.191 1.881 1.00 92.69 118 GLY A C 1
ATOM 913 O O . GLY A 1 118 ? 9.348 12.318 3.059 1.00 92.69 118 GLY A O 1
ATOM 914 N N . ILE A 1 119 ? 7.920 11.522 1.513 1.00 92.88 119 ILE A N 1
ATOM 915 C CA . ILE A 1 119 ? 7.076 10.782 2.452 1.00 92.88 119 ILE A CA 1
ATOM 916 C C . ILE A 1 119 ? 7.674 9.375 2.605 1.00 92.88 119 ILE A C 1
ATOM 918 O O . ILE A 1 119 ? 7.725 8.643 1.618 1.00 92.88 119 ILE A O 1
ATOM 922 N N . PRO A 1 120 ? 8.133 8.968 3.803 1.00 95.06 120 PRO A N 1
ATOM 923 C CA . PRO A 1 120 ? 8.678 7.629 3.995 1.00 95.06 120 PRO A CA 1
ATOM 924 C C . PRO A 1 120 ? 7.570 6.569 3.903 1.00 95.06 120 PRO A C 1
ATOM 926 O O . PRO A 1 120 ? 6.422 6.830 4.278 1.00 95.06 120 PRO A O 1
ATOM 929 N N . LEU A 1 121 ? 7.930 5.356 3.460 1.00 95.12 121 LEU A N 1
ATOM 930 C CA . LEU A 1 121 ? 7.015 4.207 3.362 1.00 95.12 121 LEU A CA 1
ATOM 931 C C . LEU A 1 121 ? 6.272 3.952 4.679 1.00 95.12 121 LEU A C 1
ATOM 933 O O . LEU A 1 121 ? 5.060 3.744 4.682 1.00 95.12 121 LEU A O 1
ATOM 937 N N . PHE A 1 122 ? 7.013 4.017 5.783 1.00 96.56 122 PHE A N 1
ATOM 938 C CA . PHE A 1 122 ? 6.496 4.028 7.140 1.00 96.56 122 PHE A CA 1
ATOM 939 C C . PHE A 1 122 ? 6.906 5.342 7.793 1.00 96.56 122 PHE A C 1
ATOM 941 O O . PHE A 1 122 ? 8.086 5.700 7.791 1.00 96.56 122 PHE A O 1
ATOM 948 N N . ARG A 1 123 ? 5.954 6.057 8.396 1.00 95.00 123 ARG A N 1
ATOM 949 C CA . ARG A 1 123 ? 6.320 7.065 9.395 1.00 95.00 123 ARG A CA 1
ATOM 950 C C . ARG A 1 123 ? 7.065 6.397 10.552 1.00 95.00 123 ARG A C 1
ATOM 952 O O . ARG A 1 123 ? 6.948 5.188 10.755 1.00 95.00 123 ARG A O 1
ATOM 959 N N . SER A 1 124 ? 7.833 7.206 11.283 1.00 93.81 124 SER A N 1
ATOM 960 C CA . SER A 1 124 ? 8.622 6.744 12.426 1.00 93.81 124 SER A CA 1
ATOM 961 C C . SER A 1 124 ? 7.770 5.880 13.349 1.00 93.81 124 SER A C 1
ATOM 963 O O . SER A 1 124 ? 6.708 6.315 13.786 1.00 93.81 124 SER A O 1
ATOM 965 N N . ASN A 1 125 ? 8.255 4.674 13.612 1.00 92.31 125 ASN A N 1
ATOM 966 C CA . ASN A 1 125 ? 7.654 3.703 14.509 1.00 92.31 125 ASN A CA 1
ATOM 967 C C . ASN A 1 125 ? 8.753 2.910 15.225 1.00 92.31 125 ASN A C 1
ATOM 969 O O . ASN A 1 125 ? 9.894 2.882 14.760 1.00 92.31 125 ASN A O 1
ATOM 973 N N . ASN A 1 126 ? 8.413 2.282 16.352 1.00 90.94 126 ASN A N 1
ATOM 974 C CA . ASN A 1 126 ? 9.386 1.591 17.212 1.00 90.94 126 ASN A CA 1
ATOM 975 C C . ASN A 1 126 ? 9.429 0.067 16.998 1.00 90.94 126 ASN A C 1
ATOM 977 O O . ASN A 1 126 ? 10.056 -0.653 17.777 1.00 90.94 126 ASN A O 1
ATOM 981 N N . THR A 1 127 ? 8.766 -0.436 15.956 1.00 93.31 127 THR A N 1
ATOM 982 C CA . THR A 1 127 ? 8.642 -1.872 15.701 1.00 93.31 127 THR A CA 1
ATOM 983 C C . THR A 1 127 ? 9.693 -2.332 14.699 1.00 93.31 127 THR A C 1
ATOM 985 O O . THR A 1 127 ? 9.893 -1.723 13.653 1.00 93.31 127 THR A O 1
ATOM 988 N N . SER A 1 128 ? 10.349 -3.451 14.999 1.00 92.25 128 SER A N 1
ATOM 989 C CA . SER A 1 128 ? 11.231 -4.154 14.068 1.00 92.25 128 SER A CA 1
ATOM 990 C C . SER A 1 128 ? 10.636 -5.519 13.748 1.00 92.25 128 SER A C 1
ATOM 992 O O . SER A 1 128 ? 10.213 -6.240 14.652 1.00 92.25 128 SER A O 1
ATOM 994 N N . GLN A 1 129 ? 10.594 -5.872 12.464 1.00 91.75 129 GLN A N 1
ATOM 995 C CA . GLN A 1 129 ? 10.072 -7.149 11.985 1.00 91.75 129 GLN A CA 1
ATOM 996 C C . GLN A 1 129 ? 11.053 -7.796 11.018 1.00 91.75 129 GLN A C 1
ATOM 998 O O . GLN A 1 129 ? 11.664 -7.131 10.180 1.00 91.75 129 GLN A O 1
ATOM 1003 N N . GLN A 1 130 ? 11.190 -9.117 11.130 1.00 94.44 130 GLN A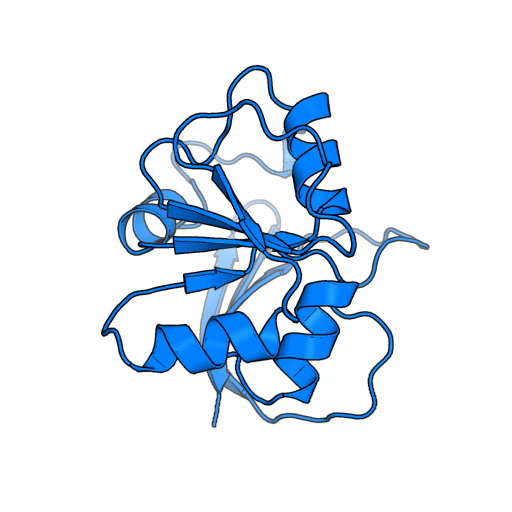 N 1
ATOM 1004 C CA . GLN A 1 130 ? 11.960 -9.895 10.172 1.00 94.44 130 GLN A CA 1
ATOM 1005 C C . GLN A 1 130 ? 11.061 -10.389 9.044 1.00 94.44 130 GLN A C 1
ATOM 1007 O O . GLN A 1 130 ? 9.989 -10.943 9.277 1.00 94.44 130 GLN A O 1
ATOM 1012 N N . TRP A 1 131 ? 11.568 -10.269 7.824 1.00 97.50 131 TRP A N 1
ATOM 1013 C CA . TRP A 1 131 ? 10.885 -10.692 6.611 1.00 97.50 131 TRP A CA 1
ATOM 1014 C C . TRP A 1 131 ? 11.647 -11.8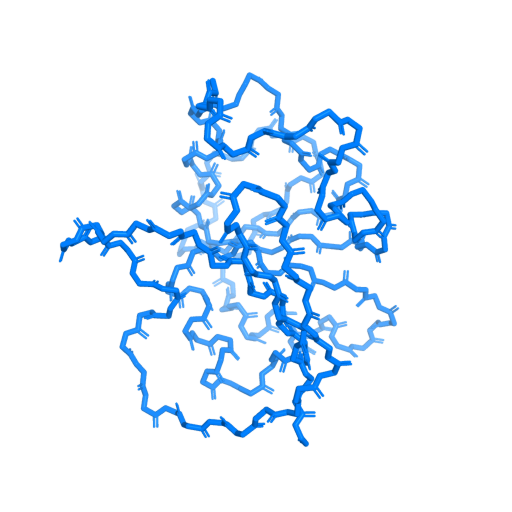34 5.947 1.00 97.50 131 TRP A C 1
ATOM 1016 O O . TRP A 1 131 ? 12.878 -11.914 6.020 1.00 97.50 131 TRP A O 1
ATOM 1026 N N . ARG A 1 132 ? 10.918 -12.741 5.304 1.00 98.25 132 ARG A N 1
ATOM 1027 C CA . ARG A 1 132 ? 11.472 -13.757 4.413 1.00 98.25 132 ARG A CA 1
ATOM 1028 C C . ARG A 1 132 ? 11.384 -13.240 2.983 1.00 98.25 132 ARG A C 1
ATOM 1030 O O . ARG A 1 132 ? 10.297 -12.898 2.528 1.00 98.25 132 ARG A O 1
ATOM 1037 N N . ASN A 1 133 ? 12.513 -13.207 2.276 1.00 98.06 133 ASN A N 1
ATOM 1038 C CA . ASN A 1 133 ? 12.516 -12.927 0.843 1.00 98.06 133 ASN A CA 1
ATOM 1039 C C . ASN A 1 133 ? 11.910 -14.121 0.098 1.00 98.06 133 ASN A C 1
ATOM 1041 O O . ASN A 1 133 ? 12.444 -15.228 0.167 1.00 98.06 133 ASN A O 1
ATOM 1045 N N . MET A 1 134 ? 10.784 -13.887 -0.568 1.00 98.25 134 MET A N 1
ATOM 1046 C CA . MET A 1 134 ? 10.074 -14.880 -1.372 1.00 98.25 134 MET A CA 1
ATOM 1047 C C . MET A 1 134 ? 10.531 -14.868 -2.834 1.00 98.25 134 MET A C 1
ATOM 1049 O O . MET A 1 134 ? 10.309 -15.839 -3.551 1.00 98.25 134 MET A O 1
ATOM 1053 N N . GLY A 1 135 ? 11.171 -13.787 -3.275 1.00 97.88 135 GLY A N 1
ATOM 1054 C CA . GLY A 1 135 ? 11.682 -13.631 -4.627 1.00 97.88 135 GLY A CA 1
ATOM 1055 C C . GLY A 1 135 ? 12.049 -12.184 -4.937 1.00 97.88 135 GLY A C 1
ATOM 1056 O O . GLY A 1 135 ? 11.547 -11.235 -4.328 1.00 97.88 135 GLY A O 1
ATOM 1057 N N . SER A 1 136 ? 12.929 -12.009 -5.916 1.00 98.00 136 SER A N 1
ATOM 1058 C CA . SER A 1 136 ? 13.332 -10.699 -6.423 1.00 98.00 136 SER A CA 1
ATOM 1059 C C . SER A 1 136 ? 13.389 -10.735 -7.947 1.00 98.00 136 SER A C 1
ATOM 1061 O O . SER A 1 136 ? 13.871 -11.712 -8.521 1.00 98.00 136 SER A O 1
ATOM 1063 N N . ARG A 1 137 ? 12.898 -9.680 -8.597 1.00 97.31 137 ARG A N 1
ATOM 1064 C CA . ARG A 1 137 ? 12.884 -9.528 -10.056 1.00 97.31 137 ARG A CA 1
ATOM 1065 C C . ARG A 1 137 ? 13.498 -8.184 -10.425 1.00 97.31 137 ARG A C 1
ATOM 1067 O O . ARG A 1 137 ? 13.085 -7.159 -9.894 1.00 97.31 137 ARG A O 1
ATOM 1074 N N . SER A 1 138 ? 14.463 -8.198 -11.336 1.00 97.00 138 SER A N 1
ATOM 1075 C CA . SER A 1 138 ? 15.021 -6.983 -11.938 1.00 97.00 138 SER A CA 1
ATOM 1076 C C . SER A 1 138 ? 14.415 -6.768 -13.319 1.00 97.00 138 SER A C 1
ATOM 1078 O O . SER A 1 138 ? 14.194 -7.734 -14.054 1.00 97.00 138 SER A O 1
ATOM 1080 N N . PHE A 1 139 ? 14.175 -5.510 -13.675 1.00 95.94 139 PHE A N 1
ATOM 1081 C CA . PHE A 1 139 ? 13.587 -5.112 -14.951 1.00 95.94 139 PHE A CA 1
ATOM 1082 C C . PHE A 1 139 ? 14.616 -4.374 -15.827 1.00 95.94 139 PHE A C 1
ATOM 1084 O O . PHE A 1 139 ? 15.536 -3.751 -15.291 1.00 95.94 139 PHE A O 1
ATOM 1091 N N . PRO A 1 140 ? 14.482 -4.406 -17.170 1.00 94.56 140 PRO A N 1
ATOM 1092 C CA . PRO A 1 140 ? 15.403 -3.724 -18.088 1.00 94.56 140 PRO A CA 1
ATOM 1093 C C . PRO A 1 140 ? 15.591 -2.217 -17.853 1.00 94.56 140 PRO A C 1
ATOM 1095 O O . PRO A 1 140 ? 16.652 -1.686 -18.165 1.00 94.56 140 PRO A O 1
ATOM 1098 N N . ASN A 1 141 ? 14.600 -1.528 -17.280 1.00 93.31 141 ASN A N 1
ATOM 1099 C CA . ASN A 1 141 ? 14.683 -0.107 -16.915 1.00 93.31 141 ASN A CA 1
ATOM 1100 C C . ASN A 1 141 ? 15.340 0.150 -15.543 1.00 93.31 141 ASN A C 1
ATOM 1102 O O . ASN A 1 141 ? 15.329 1.276 -15.051 1.00 93.31 141 ASN A O 1
ATOM 1106 N N . GLY A 1 142 ? 15.913 -0.878 -14.911 1.00 94.62 142 GLY A N 1
ATOM 1107 C CA . GLY A 1 142 ? 16.642 -0.760 -13.647 1.00 94.62 142 GLY A CA 1
ATOM 1108 C C . GLY A 1 142 ? 15.772 -0.829 -12.392 1.00 94.62 142 GLY A C 1
ATOM 1109 O O . GLY A 1 142 ? 16.317 -0.799 -11.289 1.00 94.62 142 GLY A O 1
ATOM 1110 N N . LEU A 1 143 ? 14.448 -0.961 -12.527 1.00 96.06 143 LEU A N 1
ATOM 1111 C CA . LEU A 1 143 ? 13.579 -1.252 -11.389 1.00 96.06 143 LEU A CA 1
ATOM 1112 C C . LEU A 1 143 ? 13.916 -2.631 -10.812 1.00 96.06 143 LEU A C 1
ATOM 1114 O O . LEU A 1 143 ? 14.242 -3.575 -11.537 1.00 96.06 143 LEU A O 1
ATOM 1118 N N . VAL A 1 144 ? 13.795 -2.756 -9.494 1.00 97.44 144 VAL A N 1
ATOM 1119 C CA . VAL A 1 144 ? 13.930 -4.035 -8.789 1.00 97.44 144 VAL A CA 1
ATOM 1120 C C . VAL A 1 144 ? 12.715 -4.221 -7.901 1.00 97.44 144 VAL A C 1
ATOM 1122 O O . VAL A 1 144 ? 12.431 -3.372 -7.067 1.00 97.44 144 VAL A O 1
ATOM 1125 N N . GLN A 1 145 ? 12.003 -5.331 -8.051 1.00 98.06 145 GLN A N 1
ATOM 1126 C CA . GLN A 1 145 ? 10.875 -5.680 -7.197 1.00 98.06 145 GLN A CA 1
ATOM 1127 C C . GLN A 1 145 ? 11.247 -6.843 -6.277 1.00 98.06 145 GLN A C 1
ATOM 1129 O O . GLN A 1 145 ? 11.794 -7.847 -6.731 1.00 98.06 145 GLN A O 1
ATOM 1134 N N . ILE A 1 146 ? 10.946 -6.720 -4.985 1.00 98.38 146 ILE A N 1
ATOM 1135 C CA . ILE A 1 146 ? 11.178 -7.756 -3.973 1.00 98.38 146 ILE A CA 1
ATOM 1136 C C . ILE A 1 146 ? 9.842 -8.121 -3.333 1.00 98.38 146 ILE A C 1
ATOM 1138 O O . ILE A 1 146 ? 9.133 -7.245 -2.842 1.00 98.38 146 ILE A O 1
ATOM 1142 N N . THR A 1 147 ? 9.521 -9.414 -3.302 1.00 98.38 147 THR A N 1
ATOM 1143 C CA . THR A 1 147 ? 8.362 -9.932 -2.566 1.00 98.38 147 THR A CA 1
ATOM 1144 C C . THR A 1 147 ? 8.818 -10.490 -1.225 1.00 98.38 147 THR A C 1
ATOM 1146 O O . THR A 1 147 ? 9.695 -11.351 -1.154 1.00 98.38 147 THR A O 1
ATOM 1149 N N . LEU A 1 148 ? 8.212 -10.002 -0.151 1.00 98.31 148 LEU A N 1
ATOM 1150 C CA . LEU A 1 148 ? 8.542 -10.323 1.229 1.00 98.31 148 LEU A CA 1
ATOM 1151 C C . LEU A 1 148 ? 7.320 -10.912 1.925 1.00 98.31 148 LEU A C 1
ATOM 1153 O O . LEU A 1 148 ? 6.235 -10.355 1.813 1.00 98.31 148 LEU A O 1
ATOM 1157 N N . ALA A 1 149 ? 7.505 -11.988 2.683 1.00 97.81 149 ALA A N 1
ATOM 1158 C CA . ALA A 1 149 ? 6.485 -12.531 3.578 1.00 97.81 149 ALA A CA 1
ATOM 1159 C C . ALA A 1 149 ? 6.936 -12.380 5.032 1.00 97.81 149 ALA A C 1
ATOM 1161 O O . ALA A 1 149 ? 8.133 -12.500 5.325 1.00 97.81 149 ALA A O 1
ATOM 1162 N N . ARG A 1 150 ? 5.999 -12.118 5.944 1.00 92.75 150 ARG A N 1
ATOM 1163 C CA . ARG A 1 150 ? 6.293 -12.103 7.381 1.00 92.75 150 ARG A CA 1
ATOM 1164 C C . ARG A 1 150 ? 6.806 -13.487 7.805 1.00 92.75 150 ARG A C 1
ATOM 1166 O O . ARG A 1 150 ? 6.305 -14.503 7.318 1.00 92.75 150 ARG A O 1
ATOM 1173 N N . LYS A 1 151 ? 7.844 -13.516 8.648 1.00 84.06 151 LYS A N 1
ATOM 1174 C CA . LYS A 1 151 ? 8.356 -14.764 9.236 1.00 84.06 151 LYS A CA 1
ATOM 1175 C C . LYS A 1 151 ? 7.413 -15.340 10.285 1.00 84.06 151 LYS A C 1
ATOM 1177 O O . LYS A 1 151 ? 6.747 -14.540 10.978 1.00 84.06 151 LYS A O 1
#

Mean predicted aligned error: 4.07 Å

Sequence (151 aa):
DDPMYQLPDEDYGYRAFYDSIDIVLMGYNTYKQISEFETEYPYAGKKSIVISSSSEVAVSKEGVAVSTDTAEDVLRKLRLSDQNIWIIGGGATNASVHEAGLIDQMILTYIPITLGSGIPLFRSNNTSQQWRNMGSRSFPNGLVQITLARK

Radius of gyration: 16.15 Å; Cα contacts (8 Å, |Δi|>4): 216; chains: 1; bounding box: 37×30×41 Å

Solvent-accessible surface area (backbone atoms only — not comparable to full-atom values): 9262 Å² total; per-residue (Å²): 136,64,71,76,81,59,53,90,99,57,68,89,60,46,63,69,52,56,73,62,42,47,32,40,35,28,26,44,71,45,53,51,50,50,64,72,75,37,97,59,72,92,62,67,97,34,46,32,40,32,34,31,96,54,84,84,61,94,75,89,54,86,57,59,44,78,38,67,57,56,69,51,58,52,50,61,66,49,64,81,48,100,66,41,71,42,74,77,17,42,24,64,49,39,23,53,27,50,60,68,69,69,63,60,68,47,78,47,76,46,66,90,71,84,74,92,68,81,84,52,76,48,40,95,71,93,68,85,82,68,68,39,80,76,46,74,48,80,45,99,74,59,37,36,38,38,36,32,32,57,109

Secondary structure (DSSP, 8-state):
--GGG-BTTB-TTHHHHHHH-SEEEEEHHHHHHHHHH-SS-TTTTSEEEEE-S-TT----STTEEEE-S-HHHHHHHHTTS---EEEEE-HHHHHHHHHTT---EEEEEE-S---SS---SS-S-S----EEEEEEEE-TTS-EEEEEEE-

Nearest PDB structures (foldseek):
  3jtw-assembly1_A-2  TM=8.814E-01  e=4.333E-11  Pediococcus pentosaceus ATCC 25745
  3ky8-assembly1_B  TM=8.502E-01  e=1.184E-11  Shewanella loihica PV-4
  2xw7-assembly1_B  TM=8.213E-01  e=1.485E-08  Mycolicibacterium smegmatis
  2gd9-assembly1_A  TM=7.327E-01  e=9.433E-09  Bacillus subtilis
  3dga-assembly2_B  TM=7.250E-01  e=6.186E-06  Plasmodium falciparum

Foldseek 3Di:
DDCLPDDPPDPPCVVVVLVQAQEEEEEPVVVVVQVVPDPDNPNPPHQYEYADCDLPDDDDDPNYHYDNDQLCVVLVVCVVDPGHYHYPYAQDNQQVCVQSVNDFKDKDKDDPDDPVDDGDNHDDDDDDFDWDFPDWDADPSGIIITMTGGD

pLDDT: mean 92.76, std 5.98, range [65.38, 98.38]